Protein AF-A0A9D4DA92-F1 (afdb_monomer_lite)

Radius of gyration: 21.41 Å; chains: 1; bounding box: 45×36×55 Å

Sequence (99 aa):
MVQRIVTAYMSLFQPLEDNGIKSTKHAFHAESCEKSELFNIGVLDENPSSISGVIKILEGLQKYVPLKEDGDPFRIITWGDGLSCERYVDAQNAQANTS

Secondary structure (DSSP, 8-state):
-HHHHHHHH-GGGGGGSTTS------TTHHHHHSPPPP---------TTSHHHHHHHHHHHHTTSPBPTTSPBP-------HHHHHHHHHHHHHHHHT-

InterPro domains:
  IPR046496 Domain of unknown function DUF6589 [PF20231] (8-97)

Structure (mmCIF, N/CA/C/O backbone):
data_AF-A0A9D4DA92-F1
#
_entry.id   AF-A0A9D4DA92-F1
#
loop_
_atom_site.group_PDB
_atom_site.id
_atom_site.type_symbol
_atom_site.label_atom_id
_atom_site.label_alt_id
_atom_site.label_comp_id
_atom_site.label_asym_id
_atom_site.label_entity_id
_atom_site.label_seq_id
_atom_site.pdbx_PDB_ins_code
_atom_site.Cartn_x
_atom_site.Cartn_y
_atom_site.Cartn_z
_atom_site.occupancy
_atom_site.B_iso_or_equiv
_atom_site.auth_seq_id
_atom_site.auth_comp_id
_atom_site.auth_asym_id
_atom_site.auth_atom_id
_atom_site.pdbx_PDB_model_num
ATOM 1 N N . MET A 1 1 ? 14.974 8.972 -19.032 1.00 56.25 1 MET A N 1
ATOM 2 C CA . MET A 1 1 ? 13.929 8.938 -20.085 1.00 56.25 1 MET A CA 1
ATOM 3 C C . MET A 1 1 ? 13.868 10.251 -20.866 1.00 56.25 1 MET A C 1
ATOM 5 O O . MET A 1 1 ? 13.991 10.202 -22.080 1.00 56.25 1 MET A O 1
ATOM 9 N N . VAL A 1 2 ? 13.792 11.408 -20.195 1.00 60.22 2 VAL A N 1
ATOM 10 C CA . VAL A 1 2 ? 13.743 12.741 -20.837 1.00 60.22 2 VAL A CA 1
ATOM 11 C C . VAL A 1 2 ? 14.976 13.047 -21.700 1.00 60.22 2 VAL A C 1
ATOM 13 O O . VAL A 1 2 ? 14.817 13.498 -22.825 1.00 60.22 2 VAL A O 1
ATOM 16 N N . GLN A 1 3 ? 16.189 12.706 -21.244 1.00 65.94 3 GLN A N 1
ATOM 17 C CA . GLN A 1 3 ? 17.420 12.941 -22.015 1.00 65.94 3 GLN A CA 1
ATOM 18 C C . GLN A 1 3 ? 17.395 12.292 -23.408 1.00 65.94 3 GLN A C 1
ATOM 20 O O . GLN A 1 3 ? 17.702 12.971 -24.374 1.00 65.94 3 GLN A O 1
ATOM 25 N N . ARG A 1 4 ? 16.959 11.024 -23.532 1.00 64.44 4 ARG A N 1
ATOM 26 C CA . ARG A 1 4 ? 16.883 10.322 -24.833 1.00 64.44 4 ARG A CA 1
ATOM 27 C C . ARG A 1 4 ? 15.901 10.987 -25.795 1.00 64.44 4 ARG A C 1
ATOM 29 O O . ARG A 1 4 ? 16.136 10.984 -26.992 1.00 64.44 4 ARG A O 1
ATOM 36 N N . ILE A 1 5 ? 14.800 11.532 -25.277 1.00 71.50 5 ILE A N 1
ATOM 37 C CA . ILE A 1 5 ? 13.806 12.243 -26.091 1.00 71.50 5 ILE A CA 1
ATOM 38 C C . ILE A 1 5 ? 14.395 13.583 -26.548 1.00 71.50 5 ILE A C 1
ATOM 40 O O . ILE A 1 5 ? 14.337 13.915 -27.725 1.00 71.50 5 ILE A O 1
ATOM 44 N N . VAL A 1 6 ? 15.024 14.331 -25.642 1.00 75.69 6 VAL A N 1
ATOM 45 C CA . VAL A 1 6 ? 15.611 15.638 -25.964 1.00 75.69 6 VAL A CA 1
ATOM 46 C C . VAL A 1 6 ? 16.768 15.503 -26.960 1.00 75.69 6 VAL A C 1
ATOM 48 O O . VAL A 1 6 ? 16.785 16.231 -27.944 1.00 75.69 6 VAL A O 1
ATOM 51 N N . THR A 1 7 ? 17.684 14.544 -26.790 1.00 74.88 7 THR A N 1
ATOM 52 C CA . THR A 1 7 ? 18.794 14.337 -27.742 1.00 74.88 7 THR A CA 1
ATOM 53 C C . THR A 1 7 ? 18.332 13.784 -29.092 1.00 74.88 7 THR A C 1
ATOM 55 O O . THR A 1 7 ? 18.935 14.112 -30.108 1.00 74.88 7 THR A O 1
ATOM 58 N N . ALA A 1 8 ? 17.251 12.993 -29.132 1.00 74.50 8 ALA A N 1
ATOM 59 C CA . ALA A 1 8 ? 16.712 12.446 -30.380 1.00 74.50 8 ALA A CA 1
ATOM 60 C C . ALA A 1 8 ? 15.967 13.486 -31.233 1.00 74.50 8 ALA A C 1
ATOM 62 O O . ALA A 1 8 ? 16.003 13.404 -32.458 1.00 74.50 8 ALA A O 1
ATOM 63 N N . TYR A 1 9 ? 15.285 14.450 -30.605 1.00 80.00 9 TYR A N 1
ATOM 64 C CA . TYR A 1 9 ? 14.427 15.411 -31.312 1.00 80.00 9 TYR A CA 1
ATOM 65 C C . TYR A 1 9 ? 14.984 16.842 -31.363 1.00 80.00 9 TYR A C 1
ATOM 67 O O . TYR A 1 9 ? 14.440 17.675 -32.086 1.00 80.00 9 TYR A O 1
ATOM 75 N N . MET A 1 10 ? 16.062 17.152 -30.636 1.00 82.31 10 MET A N 1
ATOM 76 C CA . MET A 1 10 ? 16.707 18.467 -30.657 1.00 82.31 10 MET A CA 1
ATOM 77 C C . MET A 1 10 ? 18.191 18.336 -31.010 1.00 82.31 10 MET A C 1
ATOM 79 O O . MET A 1 10 ? 19.015 17.927 -30.191 1.00 82.31 10 MET A O 1
ATOM 83 N N . SER A 1 11 ? 18.542 18.763 -32.224 1.00 80.00 11 SER A N 1
ATOM 84 C CA . SER A 1 11 ? 19.903 18.703 -32.779 1.00 80.00 11 SER A CA 1
ATOM 85 C C . SER A 1 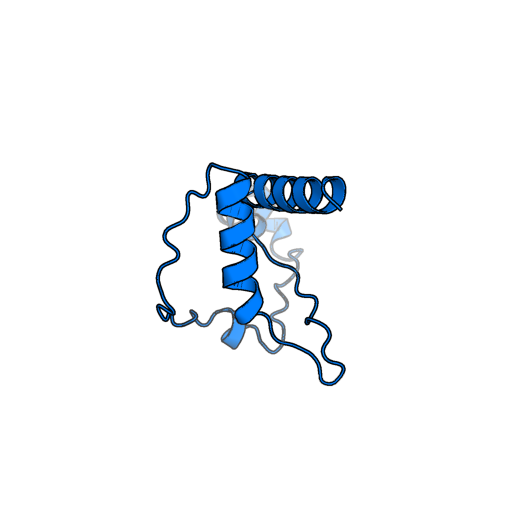11 ? 20.954 19.439 -31.940 1.00 80.00 11 SER A C 1
ATOM 87 O O . SER A 1 11 ? 22.112 19.036 -31.916 1.00 80.00 11 SER A O 1
ATOM 89 N N . LEU A 1 12 ? 20.557 20.467 -31.182 1.00 81.69 12 LEU A N 1
ATOM 90 C CA . LEU A 1 12 ? 21.446 21.185 -30.260 1.00 81.69 12 LEU A CA 1
ATOM 91 C C . LEU A 1 12 ? 22.019 20.281 -29.152 1.00 81.69 12 LEU A C 1
ATOM 93 O O . LEU A 1 12 ? 23.124 20.522 -28.674 1.00 81.69 12 LEU A O 1
ATOM 97 N N . PHE A 1 13 ? 21.284 19.243 -28.745 1.00 72.88 13 PHE A N 1
ATOM 98 C CA . PHE A 1 13 ? 21.662 18.365 -27.636 1.00 72.88 13 PHE A CA 1
ATOM 99 C C . PHE A 1 13 ? 22.250 17.021 -28.095 1.00 72.88 13 PHE A C 1
ATOM 101 O O . PHE A 1 13 ? 22.681 16.245 -27.245 1.00 72.88 13 PHE A O 1
ATOM 108 N N . GLN A 1 14 ? 22.345 16.755 -29.405 1.00 74.62 14 GLN A N 1
ATOM 109 C CA . GLN A 1 14 ? 23.016 15.561 -29.952 1.00 74.62 14 GLN A CA 1
ATOM 110 C C . GLN A 1 14 ? 24.441 15.334 -29.408 1.00 74.62 14 GLN A C 1
ATOM 112 O O . GLN A 1 14 ? 24.755 14.198 -29.065 1.00 74.62 14 GLN A O 1
ATOM 117 N N . PRO A 1 15 ? 25.292 16.363 -29.208 1.00 76.75 15 PRO A N 1
ATOM 118 C CA . PRO A 1 15 ? 26.630 16.163 -28.636 1.00 76.75 15 PRO A CA 1
ATOM 119 C C . PRO A 1 15 ? 26.640 15.616 -27.195 1.00 76.75 15 PRO A C 1
ATOM 121 O O . PRO A 1 15 ? 27.676 15.179 -26.700 1.00 76.75 15 PRO A O 1
ATOM 124 N N . LEU A 1 16 ? 25.503 15.659 -26.490 1.00 71.38 16 LEU A N 1
ATOM 125 C CA . LEU 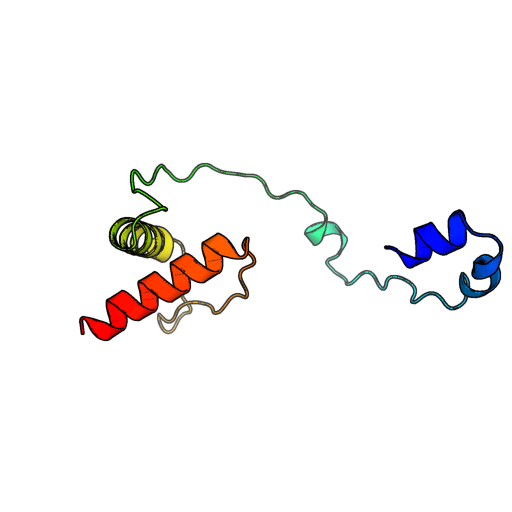A 1 16 ? 25.347 15.123 -25.134 1.00 71.38 16 LEU A CA 1
ATOM 126 C C . LEU A 1 16 ? 24.830 13.677 -25.120 1.00 71.38 16 LEU A C 1
ATOM 128 O O . LEU A 1 16 ? 24.623 13.122 -24.039 1.00 71.38 16 LEU A O 1
ATOM 132 N N . GLU A 1 17 ? 24.615 13.063 -26.287 1.00 69.69 17 GLU A N 1
ATOM 133 C CA . GLU A 1 17 ? 24.180 11.669 -26.407 1.00 69.69 17 GLU A CA 1
ATOM 134 C C . GLU A 1 17 ? 25.229 10.704 -25.827 1.00 69.69 17 GLU A C 1
ATOM 136 O O . GLU A 1 17 ? 24.885 9.828 -25.030 1.00 69.69 17 GLU A O 1
ATOM 141 N N . ASP A 1 18 ? 26.514 10.955 -26.098 1.00 63.38 18 ASP A N 1
ATOM 142 C CA . ASP A 1 18 ? 27.642 10.159 -25.587 1.00 63.38 18 ASP A CA 1
ATOM 143 C C . ASP A 1 18 ? 27.941 10.394 -24.097 1.00 63.38 18 ASP A C 1
ATOM 145 O O . ASP A 1 18 ? 28.524 9.537 -23.432 1.00 63.38 18 ASP A O 1
ATOM 149 N N . ASN A 1 19 ? 27.502 11.534 -23.551 1.00 63.25 19 ASN A N 1
ATOM 150 C CA . ASN A 1 19 ? 27.612 11.872 -22.126 1.00 63.25 19 ASN A CA 1
ATOM 151 C C . ASN A 1 19 ? 26.407 11.386 -21.308 1.00 63.25 19 ASN A C 1
ATOM 153 O O . ASN A 1 19 ? 26.302 11.657 -20.109 1.00 63.25 19 ASN A O 1
ATOM 157 N N . GLY A 1 20 ? 25.461 10.693 -21.944 1.00 58.84 20 GLY A N 1
ATOM 158 C CA . GLY A 1 20 ? 24.336 10.096 -21.250 1.00 58.84 20 GLY A CA 1
ATOM 159 C C . GLY A 1 20 ? 24.789 9.033 -20.267 1.00 58.84 20 GLY A C 1
ATOM 160 O O . GLY A 1 20 ? 25.568 8.143 -20.604 1.00 58.84 20 GLY A O 1
ATOM 161 N N . ILE A 1 21 ? 24.245 9.098 -19.049 1.00 60.78 21 ILE A N 1
ATOM 162 C CA . ILE A 1 21 ? 24.310 7.993 -18.096 1.00 60.78 21 ILE A CA 1
ATOM 163 C C . ILE A 1 21 ? 23.709 6.789 -18.821 1.00 60.78 21 ILE A C 1
ATOM 165 O O . ILE A 1 21 ? 22.488 6.702 -18.998 1.00 60.78 21 ILE A O 1
ATOM 169 N N . LYS A 1 22 ? 24.570 5.882 -19.302 1.00 61.75 22 LYS A N 1
ATOM 170 C CA . LYS A 1 22 ? 24.130 4.601 -19.850 1.00 61.75 22 LYS A CA 1
ATOM 171 C C . LYS A 1 22 ? 23.240 3.991 -18.785 1.00 61.75 22 LYS A C 1
ATOM 173 O O . LYS A 1 22 ? 23.650 3.877 -17.635 1.00 61.75 22 LYS A O 1
ATOM 178 N N . SER A 1 23 ? 21.999 3.686 -19.153 1.00 61.09 23 SER A N 1
ATOM 179 C CA . SER A 1 23 ? 21.051 3.074 -18.231 1.00 61.09 23 SER A CA 1
ATOM 180 C C . SER A 1 23 ? 21.640 1.737 -17.797 1.00 61.09 23 SER A C 1
ATOM 182 O O . SER A 1 23 ? 21.588 0.757 -18.539 1.00 61.09 23 SER A O 1
ATOM 184 N N . THR A 1 24 ? 22.273 1.726 -16.627 1.00 66.31 24 THR A N 1
ATOM 185 C CA . THR A 1 24 ? 22.816 0.517 -16.029 1.00 66.31 24 THR A CA 1
ATOM 186 C C . THR A 1 24 ? 21.622 -0.318 -15.613 1.00 66.31 24 THR A C 1
ATOM 188 O O . THR A 1 24 ? 20.953 -0.026 -14.622 1.00 66.31 24 THR A O 1
ATOM 191 N N . LYS A 1 25 ? 21.297 -1.320 -16.426 1.00 68.56 25 LYS A N 1
ATOM 192 C CA . LYS A 1 25 ? 20.292 -2.314 -16.071 1.00 68.56 25 LYS A CA 1
ATOM 193 C C . LYS A 1 25 ? 20.850 -3.102 -14.891 1.00 68.56 25 LYS A C 1
ATOM 195 O O . LYS A 1 25 ? 21.918 -3.699 -15.003 1.00 68.56 25 LYS A O 1
ATOM 200 N N . HIS A 1 26 ? 20.171 -3.044 -13.750 1.00 73.94 26 HIS A N 1
ATOM 201 C CA . HIS A 1 26 ? 20.506 -3.907 -12.621 1.00 73.94 26 HIS A CA 1
ATOM 202 C C . HIS A 1 26 ? 20.196 -5.369 -12.980 1.00 73.94 26 HIS A C 1
ATOM 204 O O . HIS A 1 26 ? 19.434 -5.626 -13.912 1.00 73.94 26 HIS A O 1
ATOM 210 N N . ALA A 1 27 ? 20.779 -6.320 -12.242 1.00 82.56 27 ALA A N 1
ATOM 211 C CA . ALA A 1 27 ? 20.676 -7.754 -12.538 1.00 82.56 27 ALA A CA 1
ATOM 212 C C . ALA A 1 27 ? 19.225 -8.235 -12.735 1.00 82.56 27 ALA A C 1
ATOM 214 O O . ALA A 1 27 ? 18.975 -9.028 -13.630 1.00 82.56 27 ALA A O 1
ATOM 215 N N . PHE A 1 28 ? 18.286 -7.668 -11.971 1.00 78.81 28 PHE A N 1
ATOM 216 C CA . PHE A 1 28 ? 16.857 -8.011 -11.996 1.00 78.81 28 PHE A CA 1
ATOM 217 C C . PHE A 1 28 ? 15.982 -7.117 -12.898 1.00 78.81 28 PHE A C 1
ATOM 219 O O . PHE A 1 28 ? 14.795 -6.915 -12.636 1.00 78.81 28 PHE A O 1
ATOM 226 N N . HIS A 1 29 ? 16.571 -6.441 -13.889 1.00 80.19 29 HIS A N 1
ATOM 227 C CA . HIS A 1 29 ? 15.827 -5.499 -14.732 1.00 80.19 29 HIS A CA 1
ATOM 228 C C . HIS A 1 29 ? 14.767 -6.199 -15.592 1.00 80.19 29 HIS A C 1
ATOM 230 O O . HIS A 1 29 ? 13.722 -5.609 -15.851 1.00 80.19 29 HIS A O 1
ATOM 236 N N . ALA A 1 30 ? 15.030 -7.430 -16.040 1.00 81.88 30 ALA A N 1
ATOM 237 C CA . ALA A 1 30 ? 14.075 -8.189 -16.842 1.00 81.88 30 ALA A CA 1
ATOM 238 C C . ALA A 1 30 ? 12.832 -8.548 -16.012 1.00 81.88 30 ALA A C 1
ATOM 240 O O . ALA A 1 30 ? 11.715 -8.297 -16.452 1.00 81.88 30 ALA A O 1
ATOM 241 N N . GLU A 1 31 ? 13.046 -9.014 -14.784 1.00 83.00 31 GLU A N 1
ATOM 242 C CA . GLU A 1 31 ? 12.022 -9.400 -13.814 1.00 83.00 31 GLU A CA 1
ATOM 243 C C . GLU A 1 31 ? 11.217 -8.185 -13.346 1.00 83.00 31 GLU A C 1
ATOM 245 O O . GLU A 1 31 ? 9.996 -8.230 -13.279 1.00 83.00 31 GLU A O 1
ATOM 250 N N . SER A 1 32 ? 11.874 -7.048 -13.093 1.00 77.38 32 SER A N 1
ATOM 251 C CA . SER A 1 32 ? 11.175 -5.812 -12.717 1.00 77.38 32 SER A CA 1
ATOM 252 C C . SER A 1 32 ? 10.348 -5.206 -13.860 1.00 77.38 32 SER A C 1
ATOM 254 O O . SER A 1 32 ? 9.476 -4.376 -13.594 1.00 77.38 32 SER A O 1
ATOM 256 N N . CYS A 1 33 ? 10.643 -5.552 -15.117 1.00 78.44 33 CYS A N 1
ATOM 257 C CA . CYS A 1 33 ? 9.842 -5.159 -16.276 1.00 78.44 33 CYS A CA 1
ATOM 258 C C . CYS A 1 33 ? 8.702 -6.141 -16.568 1.00 78.44 33 CYS A C 1
ATOM 260 O O . CYS A 1 33 ? 7.804 -5.801 -17.344 1.00 78.44 33 CYS A O 1
ATOM 262 N N . GLU A 1 34 ? 8.729 -7.336 -15.978 1.00 86.56 34 GLU A N 1
ATOM 263 C CA . GLU A 1 34 ? 7.650 -8.300 -16.101 1.00 86.56 34 GLU A CA 1
ATOM 264 C C . GLU A 1 34 ? 6.403 -7.768 -15.392 1.00 86.56 34 GLU A C 1
ATOM 266 O O . GLU A 1 34 ? 6.441 -7.262 -14.268 1.00 86.56 34 GLU A O 1
ATOM 271 N N . LYS A 1 35 ? 5.273 -7.815 -16.097 1.00 75.81 35 LYS A N 1
ATOM 272 C CA . LYS A 1 35 ? 4.020 -7.288 -15.576 1.00 75.81 35 LYS A CA 1
ATOM 273 C C . LYS A 1 35 ? 3.493 -8.256 -14.524 1.00 75.81 35 LYS A C 1
ATOM 275 O O . LYS A 1 35 ? 3.217 -9.406 -14.841 1.00 75.81 35 LYS A O 1
ATOM 280 N N . SER A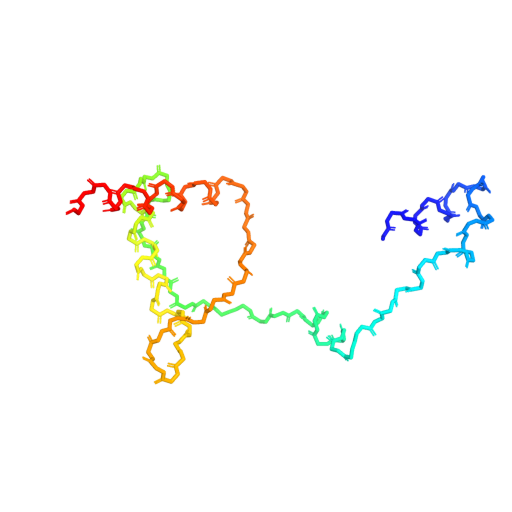 1 36 ? 3.305 -7.771 -13.302 1.00 82.88 36 SER A N 1
ATOM 281 C CA . SER A 1 36 ? 2.696 -8.562 -12.235 1.00 82.88 36 SER A CA 1
ATOM 282 C C . SER A 1 36 ? 1.285 -9.018 -12.615 1.00 82.88 36 SER A C 1
ATOM 284 O O . SER A 1 36 ? 0.493 -8.243 -13.164 1.00 82.88 36 SER A O 1
ATOM 286 N N . GLU A 1 37 ? 0.964 -10.269 -12.294 1.00 85.06 37 GLU A N 1
ATOM 287 C CA . GLU A 1 37 ? -0.394 -10.795 -12.397 1.00 85.06 37 GLU A CA 1
ATOM 288 C C . GLU A 1 37 ? -1.253 -10.236 -11.259 1.00 85.06 37 GLU A C 1
ATOM 290 O O . GLU A 1 37 ? -0.856 -10.223 -10.093 1.00 85.06 37 GLU A O 1
ATOM 295 N 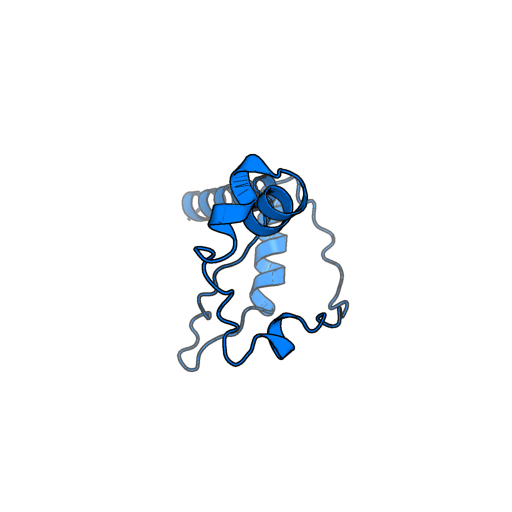N . LEU A 1 38 ? -2.437 -9.731 -11.607 1.00 83.12 38 LEU A N 1
ATOM 296 C CA . LEU A 1 38 ? -3.376 -9.168 -10.644 1.00 83.12 38 LEU A CA 1
ATOM 297 C C . LEU A 1 38 ? -4.383 -10.239 -10.238 1.00 83.12 38 LEU A C 1
ATOM 299 O O . LEU A 1 38 ? -5.174 -10.696 -11.063 1.00 83.12 38 LEU A O 1
ATOM 303 N N . PHE A 1 39 ? -4.390 -10.584 -8.953 1.00 82.00 39 PHE A N 1
ATOM 304 C CA . PHE A 1 39 ? -5.372 -11.486 -8.362 1.00 82.00 39 PHE A CA 1
ATOM 305 C C . PHE A 1 39 ? -6.302 -10.711 -7.435 1.00 82.00 39 PHE A C 1
ATOM 307 O O . PHE A 1 39 ? -5.852 -9.950 -6.578 1.00 82.00 39 PHE A O 1
ATOM 314 N N . ASN A 1 40 ? -7.610 -10.904 -7.600 1.00 84.06 40 ASN A N 1
ATOM 315 C CA . ASN A 1 40 ? -8.588 -10.314 -6.697 1.00 84.06 40 ASN A CA 1
ATOM 316 C C . ASN A 1 40 ? -8.669 -11.149 -5.410 1.00 84.06 40 ASN A C 1
ATOM 318 O O . ASN A 1 40 ? -9.088 -12.304 -5.443 1.00 84.06 40 ASN A O 1
ATOM 322 N N . ILE A 1 41 ? -8.261 -10.551 -4.292 1.00 83.56 41 ILE A N 1
ATOM 323 C CA . ILE A 1 41 ? -8.244 -11.175 -2.961 1.00 83.56 41 ILE A CA 1
ATOM 324 C C . ILE A 1 41 ? -9.537 -10.940 -2.162 1.00 83.56 41 ILE A C 1
ATOM 326 O O . ILE A 1 41 ? -9.717 -11.555 -1.112 1.00 83.56 41 ILE A O 1
ATOM 330 N N . GLY A 1 42 ? -10.439 -10.075 -2.640 1.00 86.00 42 GLY A N 1
ATOM 331 C CA . GLY A 1 42 ? -11.703 -9.752 -1.978 1.00 86.00 42 GLY A CA 1
ATOM 332 C C . GLY A 1 42 ? -12.159 -8.307 -2.198 1.00 86.00 42 GLY A C 1
ATOM 333 O O . GLY A 1 42 ? -11.507 -7.523 -2.883 1.00 86.00 42 GLY A O 1
ATOM 334 N N . VAL A 1 43 ? -13.294 -7.955 -1.587 1.00 86.31 43 VAL A N 1
ATOM 335 C CA . VAL A 1 43 ? -13.856 -6.595 -1.600 1.00 86.31 43 VAL A CA 1
ATOM 336 C C . VAL A 1 43 ? -13.938 -6.076 -0.167 1.00 86.31 43 VAL A C 1
ATOM 338 O O . VAL A 1 43 ? -14.464 -6.760 0.709 1.00 86.31 43 VAL A O 1
ATOM 341 N N . LEU A 1 44 ? -13.424 -4.867 0.060 1.00 88.62 44 LEU A N 1
ATOM 342 C CA . LEU A 1 44 ? -13.621 -4.114 1.297 1.00 88.62 44 LEU A CA 1
ATOM 343 C C . LEU A 1 44 ? -14.740 -3.095 1.057 1.00 88.62 44 LEU A C 1
ATOM 345 O O . LEU A 1 44 ? -14.550 -2.141 0.306 1.00 88.62 44 LEU A O 1
ATOM 349 N N . ASP A 1 45 ? -15.904 -3.323 1.665 1.00 92.25 45 ASP A N 1
ATOM 350 C CA . ASP A 1 45 ? -17.081 -2.451 1.546 1.00 92.25 45 ASP A CA 1
ATOM 351 C C . ASP A 1 45 ? -17.022 -1.305 2.568 1.00 92.25 45 ASP A C 1
ATOM 353 O O . ASP A 1 45 ? -17.795 -1.232 3.520 1.00 92.25 45 ASP A O 1
ATOM 357 N N . GLU A 1 46 ? -16.019 -0.441 2.422 1.00 93.69 46 GLU A N 1
ATOM 358 C CA . GLU A 1 46 ? -15.775 0.683 3.327 1.00 93.69 46 GLU A CA 1
ATOM 359 C C . GLU A 1 46 ? -15.554 1.973 2.535 1.00 93.69 46 GLU A C 1
ATOM 361 O O . GLU A 1 46 ? -15.030 1.965 1.422 1.00 93.69 46 GLU A O 1
ATOM 366 N N . ASN A 1 47 ? -15.950 3.112 3.109 1.00 92.50 47 ASN A N 1
ATOM 367 C CA . ASN A 1 47 ? -15.870 4.401 2.425 1.00 92.50 47 ASN A CA 1
ATOM 368 C C . ASN A 1 47 ? -14.465 5.029 2.563 1.00 92.50 47 ASN A C 1
ATOM 370 O O . ASN A 1 47 ? -14.155 5.562 3.638 1.00 92.50 47 ASN A O 1
ATOM 374 N N . PRO A 1 48 ? -13.658 5.104 1.483 1.00 89.31 48 PRO A N 1
ATOM 375 C CA . PRO A 1 48 ? -12.302 5.659 1.527 1.00 89.31 48 PRO A CA 1
ATOM 376 C C . PRO A 1 48 ? -12.270 7.188 1.675 1.00 89.31 48 PRO A C 1
ATOM 378 O O . PRO A 1 48 ? -11.196 7.779 1.766 1.00 89.31 48 PRO A O 1
ATOM 381 N N . SER A 1 49 ? -13.429 7.854 1.656 1.00 90.62 49 SER A N 1
ATOM 382 C CA . SER A 1 49 ? -13.552 9.299 1.895 1.00 90.62 49 SER A CA 1
ATOM 383 C C . SER A 1 49 ? -13.811 9.643 3.363 1.00 90.62 49 SER A C 1
ATOM 385 O O . SER A 1 49 ? -13.838 10.819 3.714 1.00 90.62 49 SER A O 1
ATOM 387 N N . SER A 1 50 ? -14.026 8.644 4.222 1.00 93.75 50 SER A N 1
ATOM 388 C CA . SER A 1 50 ? -14.239 8.838 5.658 1.00 93.75 50 SER A CA 1
ATOM 389 C C . SER A 1 50 ? -13.046 8.312 6.448 1.00 93.75 50 SER A C 1
ATOM 391 O O . SER A 1 50 ? -12.558 7.227 6.147 1.00 93.75 50 SER A O 1
ATOM 393 N N . ILE A 1 51 ? -12.614 9.029 7.490 1.00 92.19 51 ILE A N 1
ATOM 394 C CA . ILE A 1 51 ? -11.489 8.594 8.341 1.00 92.19 51 ILE A CA 1
ATOM 395 C C . ILE A 1 51 ? -11.763 7.204 8.934 1.00 92.19 51 ILE A C 1
ATOM 397 O O . ILE A 1 51 ? -10.911 6.327 8.866 1.00 92.19 51 ILE A O 1
ATOM 401 N N . SER A 1 52 ? -12.978 6.965 9.442 1.00 92.81 52 SER A N 1
ATOM 402 C CA . SER A 1 52 ? -13.364 5.656 9.988 1.00 92.81 52 SER A CA 1
ATOM 403 C C . SER A 1 52 ? -13.325 4.537 8.940 1.00 92.81 52 SER A C 1
ATOM 405 O O . SER A 1 52 ? -12.840 3.449 9.239 1.00 92.81 52 SER A O 1
ATOM 407 N N . GLY A 1 53 ? -13.776 4.801 7.709 1.00 93.81 53 GLY A N 1
ATOM 408 C CA . GLY A 1 53 ? -13.677 3.831 6.618 1.00 93.81 53 GLY A CA 1
ATOM 409 C C . GLY A 1 53 ? -12.226 3.549 6.233 1.00 93.81 53 GLY A C 1
ATOM 410 O O . GLY A 1 53 ? -11.856 2.393 6.067 1.00 93.81 53 GLY A O 1
ATOM 411 N N . VAL A 1 54 ? -11.374 4.577 6.180 1.00 93.94 54 VAL A N 1
ATOM 412 C CA . VAL A 1 54 ? -9.935 4.413 5.918 1.00 93.94 54 VAL A CA 1
ATOM 413 C C . VAL A 1 54 ? -9.261 3.568 7.001 1.00 93.94 54 VAL A C 1
ATOM 415 O O . VAL A 1 54 ? -8.498 2.671 6.655 1.00 93.94 54 VAL A O 1
ATOM 418 N N . ILE A 1 55 ? -9.574 3.777 8.286 1.00 93.50 55 ILE A N 1
ATOM 419 C CA . ILE A 1 55 ? -9.044 2.944 9.383 1.00 93.50 55 ILE A CA 1
ATOM 420 C C . ILE A 1 55 ? -9.383 1.469 9.146 1.00 93.50 55 ILE A C 1
ATOM 422 O O . ILE A 1 55 ? -8.487 0.630 9.119 1.00 93.50 55 ILE A O 1
ATOM 426 N N . LYS A 1 56 ? -10.654 1.151 8.886 1.00 93.25 56 LYS A N 1
ATOM 427 C CA . LYS A 1 56 ? -11.076 -0.234 8.640 1.00 93.25 56 LYS A CA 1
ATOM 428 C C . LYS A 1 56 ? -10.461 -0.840 7.378 1.00 93.25 56 LYS A C 1
ATOM 430 O O . LYS A 1 56 ? -10.163 -2.033 7.349 1.00 93.25 56 LYS A O 1
ATOM 435 N N . ILE A 1 57 ? -10.261 -0.034 6.332 1.00 92.50 57 ILE A N 1
ATOM 436 C CA . ILE A 1 57 ? -9.544 -0.466 5.125 1.00 92.50 57 ILE A CA 1
ATOM 437 C C . ILE A 1 57 ? -8.115 -0.863 5.497 1.00 92.50 57 ILE A C 1
ATOM 439 O O . ILE A 1 57 ? -7.679 -1.956 5.141 1.00 92.50 57 ILE A O 1
ATOM 443 N N . LEU A 1 58 ? -7.403 -0.015 6.244 1.00 90.56 58 LEU A N 1
ATOM 444 C CA . LEU A 1 58 ? -6.034 -0.289 6.682 1.00 90.56 58 LEU A CA 1
ATOM 445 C C . LEU A 1 58 ? -5.962 -1.535 7.579 1.00 90.56 58 LEU A C 1
ATOM 447 O O . LEU A 1 58 ? -5.099 -2.381 7.361 1.00 90.56 58 LEU A O 1
ATOM 451 N N . GLU A 1 59 ? -6.900 -1.716 8.511 1.00 90.75 59 GLU A N 1
ATOM 452 C CA . GLU A 1 59 ? -7.014 -2.931 9.335 1.00 90.75 59 GLU A CA 1
ATOM 453 C C . GLU A 1 59 ? -7.253 -4.194 8.492 1.00 90.75 59 GLU A C 1
ATOM 455 O O . GLU A 1 59 ? -6.682 -5.256 8.758 1.00 90.75 59 GLU A O 1
ATOM 460 N N . GLY A 1 60 ? -8.083 -4.091 7.451 1.00 90.94 60 GLY A N 1
ATOM 461 C CA . GLY A 1 60 ? -8.312 -5.170 6.495 1.00 90.94 60 GLY A CA 1
ATOM 462 C C . GLY A 1 60 ? -7.047 -5.530 5.717 1.00 90.94 60 GLY A C 1
ATOM 463 O O . GLY A 1 60 ? -6.711 -6.710 5.601 1.00 90.94 60 GLY A O 1
ATOM 464 N N . LEU A 1 61 ? -6.325 -4.519 5.230 1.00 87.88 61 LEU A N 1
ATOM 465 C CA . LEU A 1 61 ? -5.091 -4.682 4.460 1.00 87.88 61 LEU A CA 1
ATOM 466 C C . LEU A 1 61 ? -3.923 -5.205 5.306 1.00 87.88 61 LEU A C 1
ATOM 468 O O . LEU A 1 61 ? -3.098 -5.959 4.790 1.00 87.88 61 LEU A O 1
ATOM 472 N N . GLN A 1 62 ? -3.881 -4.884 6.603 1.00 88.38 62 GLN A N 1
ATOM 473 C CA . GLN A 1 62 ? -2.833 -5.328 7.529 1.00 88.38 62 GLN A CA 1
ATOM 474 C C . GLN A 1 62 ? -2.677 -6.858 7.558 1.00 88.38 62 GLN A C 1
ATOM 476 O O . GLN A 1 62 ? -1.573 -7.363 7.750 1.00 88.38 62 GLN A O 1
ATOM 481 N N . LYS A 1 63 ? -3.757 -7.610 7.300 1.00 87.69 63 LYS A N 1
ATOM 482 C CA . LYS A 1 63 ? -3.760 -9.085 7.250 1.00 87.69 63 LYS A CA 1
ATOM 483 C C . LYS A 1 63 ? -2.864 -9.666 6.155 1.00 87.69 63 LYS A C 1
ATOM 485 O O . LYS A 1 63 ? -2.488 -10.831 6.236 1.00 87.69 63 LYS A O 1
ATOM 490 N N . TYR A 1 64 ? -2.561 -8.874 5.131 1.00 85.88 64 TYR A N 1
ATOM 491 C CA . TYR A 1 64 ? -1.752 -9.283 3.985 1.00 85.88 64 TYR A CA 1
ATOM 492 C C . TYR A 1 64 ? -0.320 -8.748 4.055 1.00 85.88 64 TYR A C 1
ATOM 494 O O . TYR A 1 64 ? 0.473 -9.007 3.150 1.00 85.88 64 TYR A O 1
ATOM 502 N N . VAL A 1 65 ? 0.026 -7.998 5.106 1.00 87.00 65 VAL A N 1
ATOM 503 C CA . VAL A 1 65 ? 1.386 -7.500 5.292 1.00 87.00 65 VAL A CA 1
ATOM 504 C C . VAL A 1 65 ? 2.265 -8.665 5.749 1.00 87.00 65 VAL A C 1
ATOM 506 O O . VAL A 1 65 ? 1.967 -9.286 6.771 1.00 87.00 65 VAL A O 1
ATOM 509 N N . PRO A 1 66 ? 3.347 -8.988 5.020 1.00 88.75 66 PRO A N 1
ATOM 510 C CA . PRO A 1 66 ? 4.238 -10.059 5.428 1.00 88.75 66 PRO A CA 1
ATOM 511 C C . PRO A 1 66 ? 4.899 -9.716 6.766 1.00 88.75 66 PRO A C 1
ATOM 513 O O . PRO A 1 66 ? 5.374 -8.594 6.976 1.00 88.75 66 PRO A O 1
ATOM 516 N N . LEU A 1 67 ? 4.944 -10.706 7.653 1.00 92.81 67 LEU A N 1
ATOM 517 C CA . LEU A 1 67 ? 5.621 -10.629 8.942 1.00 92.81 67 LEU A 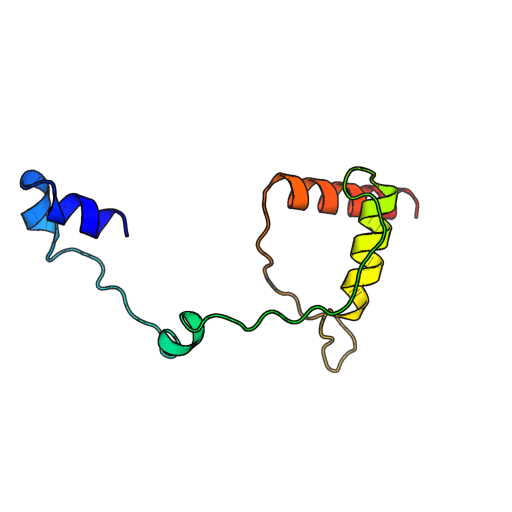CA 1
ATOM 518 C C . LEU A 1 67 ? 6.984 -11.316 8.848 1.00 92.81 67 LEU A C 1
ATOM 520 O O . LEU A 1 67 ? 7.157 -12.298 8.124 1.00 92.81 67 LEU A O 1
ATOM 524 N N . LYS A 1 68 ? 7.953 -10.781 9.577 1.00 92.69 68 LYS A N 1
ATOM 525 C CA . LYS A 1 68 ? 9.251 -11.403 9.828 1.00 92.69 68 LYS A CA 1
ATOM 526 C C . LYS A 1 68 ? 9.107 -12.549 10.838 1.00 92.69 68 LYS A C 1
ATOM 528 O O . LYS A 1 68 ? 8.059 -12.726 11.454 1.00 92.69 68 LYS A O 1
ATOM 533 N N . GLU A 1 69 ? 10.183 -13.310 11.038 1.00 92.06 69 GLU A N 1
ATOM 534 C CA . GLU A 1 69 ? 10.222 -14.423 12.004 1.00 92.06 69 GLU A CA 1
ATOM 535 C C . GLU A 1 69 ? 9.976 -13.982 13.459 1.00 92.06 69 GLU A C 1
ATOM 537 O O . GLU A 1 69 ? 9.452 -14.756 14.255 1.00 92.06 69 GLU A O 1
ATOM 542 N N . ASP A 1 70 ? 10.320 -12.736 13.797 1.00 91.62 70 ASP A N 1
ATOM 543 C CA . ASP A 1 70 ? 10.084 -12.107 15.104 1.00 91.62 70 ASP A CA 1
ATOM 544 C C . ASP A 1 70 ? 8.632 -11.618 15.296 1.00 91.62 70 ASP A C 1
ATOM 546 O O . ASP A 1 70 ? 8.262 -11.202 16.393 1.00 91.62 70 ASP A O 1
ATOM 550 N N . GLY A 1 71 ? 7.794 -11.715 14.257 1.00 87.62 71 GLY A N 1
ATOM 551 C CA . GLY A 1 71 ? 6.403 -11.264 14.260 1.00 87.62 71 GLY A CA 1
ATOM 552 C C . GLY A 1 71 ? 6.212 -9.803 13.847 1.00 87.62 71 GLY A C 1
ATOM 553 O O . GLY A 1 71 ? 5.067 -9.374 13.696 1.00 87.62 71 GLY A O 1
ATOM 554 N N . ASP A 1 72 ? 7.290 -9.051 13.603 1.00 90.19 72 ASP A N 1
ATOM 555 C CA . ASP A 1 72 ? 7.191 -7.660 13.166 1.00 90.19 72 ASP A CA 1
ATOM 556 C C . ASP A 1 72 ? 6.903 -7.556 11.657 1.00 90.19 72 ASP A C 1
ATOM 558 O O . ASP A 1 72 ? 7.440 -8.329 10.855 1.00 90.19 72 ASP A O 1
ATOM 562 N N . PRO A 1 73 ? 6.118 -6.561 11.206 1.00 88.50 73 PRO A N 1
ATOM 563 C CA . PRO A 1 73 ? 5.898 -6.329 9.782 1.00 88.50 73 PRO A CA 1
ATOM 564 C C . PRO A 1 73 ? 7.192 -6.023 9.011 1.00 88.50 73 PRO A C 1
ATOM 566 O O . PRO A 1 73 ? 8.063 -5.270 9.467 1.00 88.50 73 PRO A O 1
ATOM 569 N N . PHE A 1 74 ? 7.304 -6.531 7.780 1.00 88.38 74 PHE A N 1
ATOM 570 C CA . PHE A 1 74 ? 8.334 -6.063 6.852 1.00 88.38 74 PHE A CA 1
ATOM 571 C C . PHE A 1 74 ? 8.087 -4.597 6.485 1.00 88.38 74 PHE A C 1
ATOM 573 O O . PHE A 1 74 ? 7.019 -4.221 6.003 1.00 88.38 74 PHE A O 1
ATOM 580 N N . ARG A 1 75 ? 9.109 -3.755 6.666 1.00 84.12 75 ARG A N 1
ATOM 581 C CA . ARG A 1 75 ? 9.035 -2.341 6.295 1.00 84.12 75 ARG A CA 1
ATOM 582 C C . ARG A 1 75 ? 9.358 -2.186 4.814 1.00 84.12 75 ARG A C 1
ATOM 584 O O . ARG A 1 75 ? 10.512 -2.306 4.412 1.00 84.12 75 ARG A O 1
ATOM 591 N N . ILE A 1 76 ? 8.330 -1.918 4.018 1.00 80.81 76 ILE A N 1
ATOM 592 C CA . ILE A 1 76 ? 8.429 -1.753 2.566 1.00 80.81 76 ILE A CA 1
ATOM 593 C C . ILE A 1 76 ? 8.078 -0.305 2.227 1.00 80.81 76 ILE A C 1
ATOM 595 O O . ILE A 1 76 ? 7.162 0.273 2.809 1.00 80.81 76 ILE A O 1
ATOM 599 N N . ILE A 1 77 ? 8.819 0.298 1.296 1.00 79.44 77 ILE A N 1
ATOM 600 C CA . ILE A 1 77 ? 8.458 1.610 0.755 1.00 79.44 77 ILE A CA 1
ATOM 601 C C . ILE A 1 77 ? 7.276 1.401 -0.189 1.00 79.44 77 ILE A C 1
ATOM 603 O O . ILE A 1 77 ? 7.420 0.788 -1.247 1.00 79.44 77 ILE A O 1
ATOM 607 N N . THR A 1 78 ? 6.108 1.895 0.206 1.00 70.44 78 THR A N 1
ATOM 608 C CA . THR A 1 78 ? 4.900 1.869 -0.617 1.00 70.44 78 THR A CA 1
ATOM 609 C C . THR A 1 78 ? 4.776 3.157 -1.417 1.00 70.44 78 THR A C 1
ATOM 611 O O . THR A 1 78 ? 5.032 4.244 -0.900 1.00 70.44 78 THR A O 1
ATOM 614 N N . TRP A 1 79 ? 4.333 3.034 -2.664 1.00 77.88 79 TRP A N 1
ATOM 615 C CA . TRP A 1 79 ? 3.999 4.167 -3.520 1.00 77.88 79 TRP A CA 1
ATOM 616 C C . TRP A 1 79 ? 2.481 4.253 -3.663 1.00 77.88 79 TRP A C 1
ATOM 618 O O . TRP A 1 79 ? 1.818 3.234 -3.846 1.00 77.88 79 TRP A O 1
ATOM 628 N N . GLY A 1 80 ? 1.942 5.464 -3.590 1.00 80.44 80 GLY A N 1
ATOM 629 C CA . GLY A 1 80 ? 0.523 5.755 -3.767 1.00 80.44 80 GLY A CA 1
ATOM 630 C C . GLY A 1 80 ? 0.342 7.160 -4.327 1.00 80.44 80 GLY A C 1
ATOM 631 O O . GLY A 1 80 ? 1.301 7.936 -4.389 1.00 80.44 80 GLY A O 1
ATOM 632 N N . ASP A 1 81 ? -0.871 7.491 -4.760 1.00 88.88 81 ASP A N 1
ATOM 633 C CA . ASP A 1 81 ? -1.199 8.879 -5.066 1.00 88.88 81 ASP A CA 1
ATOM 634 C C . ASP A 1 81 ? -1.186 9.726 -3.779 1.00 88.88 81 ASP A C 1
ATOM 636 O O . ASP A 1 81 ? -1.409 9.219 -2.677 1.00 88.88 81 ASP A O 1
ATOM 640 N N . GLY A 1 82 ? -0.901 11.024 -3.920 1.00 88.50 82 GLY A N 1
ATOM 641 C CA . GLY A 1 82 ? -0.717 11.916 -2.771 1.00 88.50 82 GLY A CA 1
ATOM 642 C C . GLY A 1 82 ? -1.931 11.972 -1.842 1.00 88.50 82 GLY A C 1
ATOM 643 O O . GLY A 1 82 ? -1.765 11.935 -0.626 1.00 88.50 82 GLY A O 1
ATOM 644 N N . LEU A 1 83 ? -3.143 11.968 -2.402 1.00 89.06 83 LEU A N 1
ATOM 645 C CA . LEU A 1 83 ? -4.377 12.058 -1.624 1.00 89.06 83 LEU A CA 1
ATOM 646 C C . LEU A 1 83 ? -4.603 10.799 -0.777 1.00 89.06 83 LEU A C 1
ATOM 648 O O . LEU A 1 83 ? -4.991 10.899 0.387 1.00 89.06 83 LEU A O 1
ATOM 652 N N . SER A 1 84 ? -4.348 9.616 -1.338 1.00 86.75 84 SER A N 1
ATOM 653 C CA . SER A 1 84 ? -4.414 8.363 -0.580 1.00 86.75 84 SER A CA 1
ATOM 654 C C . SER A 1 84 ? -3.399 8.342 0.565 1.00 86.75 84 SER A C 1
ATOM 656 O O . SER A 1 84 ? -3.748 7.970 1.684 1.00 86.75 84 SER A O 1
ATOM 658 N N . CYS A 1 85 ? -2.167 8.799 0.318 1.00 89.06 85 CYS A N 1
ATOM 659 C CA . CYS A 1 85 ? -1.132 8.885 1.350 1.00 89.06 85 CYS A CA 1
ATOM 660 C C . CYS A 1 85 ? -1.535 9.816 2.504 1.00 89.06 85 CYS A C 1
ATOM 662 O O . CYS A 1 85 ? -1.409 9.432 3.665 1.00 89.06 85 CYS A O 1
ATOM 664 N N . GLU A 1 86 ? -2.051 11.010 2.200 1.00 91.50 86 GLU A N 1
ATOM 665 C CA . GLU A 1 86 ? -2.523 11.969 3.209 1.00 91.50 86 GLU A CA 1
ATOM 666 C C . GLU A 1 86 ? -3.647 11.375 4.067 1.00 91.50 86 GLU A C 1
ATOM 668 O O . GLU A 1 86 ? -3.565 11.385 5.294 1.00 91.50 86 GLU A O 1
ATOM 673 N N . ARG A 1 87 ? -4.643 10.740 3.436 1.00 91.81 87 ARG A N 1
ATOM 674 C CA . ARG A 1 87 ? -5.749 10.080 4.149 1.00 91.81 87 ARG A CA 1
ATOM 675 C C . ARG A 1 87 ? -5.278 8.970 5.085 1.00 91.81 87 ARG A C 1
ATOM 677 O O . ARG A 1 87 ? -5.858 8.789 6.154 1.00 91.81 87 ARG A O 1
ATOM 684 N N . TYR A 1 88 ? -4.250 8.216 4.698 1.00 91.44 88 TYR A N 1
ATOM 685 C CA . TYR A 1 88 ? -3.687 7.164 5.548 1.00 91.44 88 TYR A CA 1
ATOM 686 C C . TYR A 1 88 ? -2.968 7.745 6.765 1.00 91.44 88 TYR A C 1
ATOM 688 O O . TYR A 1 88 ? -3.133 7.229 7.870 1.00 91.44 88 TYR A O 1
ATOM 696 N N . VAL A 1 89 ? -2.221 8.836 6.582 1.00 90.56 89 VAL A N 1
ATOM 697 C CA . VAL A 1 89 ? -1.571 9.555 7.686 1.00 90.56 89 VAL A CA 1
ATOM 698 C C . VAL A 1 89 ? -2.615 10.128 8.647 1.00 90.56 89 VAL A C 1
ATOM 700 O O . VAL A 1 89 ? -2.492 9.949 9.858 1.00 90.56 89 VAL A O 1
ATOM 703 N N . ASP A 1 90 ? -3.677 10.744 8.130 1.00 92.62 90 ASP A N 1
ATOM 704 C CA . ASP A 1 90 ? -4.767 11.281 8.950 1.00 92.62 90 ASP A CA 1
ATOM 705 C C . ASP A 1 90 ? -5.468 10.188 9.765 1.00 92.62 90 ASP A C 1
ATOM 707 O O . ASP A 1 90 ? -5.744 10.377 10.950 1.00 92.62 90 ASP A O 1
ATOM 711 N N . ALA A 1 91 ? -5.714 9.023 9.160 1.00 92.06 91 ALA A N 1
ATOM 712 C CA . ALA A 1 91 ? -6.291 7.871 9.847 1.00 92.06 91 ALA A CA 1
ATOM 713 C C . ALA A 1 91 ? -5.392 7.353 10.980 1.00 92.06 91 ALA A C 1
ATOM 715 O O . ALA A 1 91 ? -5.882 7.109 12.084 1.00 92.06 91 ALA A O 1
ATOM 716 N N . GLN A 1 92 ? -4.081 7.244 10.741 1.00 90.00 92 GLN A N 1
ATOM 717 C CA . GLN A 1 92 ? -3.115 6.851 11.773 1.00 90.00 92 GLN A CA 1
ATOM 718 C C . GLN A 1 92 ? -3.078 7.855 12.928 1.00 90.00 92 GLN A C 1
ATOM 720 O O . GLN A 1 92 ? -3.125 7.461 14.093 1.00 90.00 92 GLN A O 1
ATOM 725 N N . ASN A 1 93 ? -3.054 9.153 12.617 1.00 91.88 93 ASN A N 1
ATOM 726 C CA . ASN A 1 93 ? -3.075 10.210 13.625 1.00 91.88 93 ASN A CA 1
ATOM 727 C C . ASN A 1 93 ? -4.375 10.190 14.440 1.00 91.88 93 ASN A C 1
ATOM 729 O O . ASN A 1 93 ? -4.341 10.328 15.662 1.00 91.88 93 ASN A O 1
ATOM 733 N N . ALA A 1 94 ? -5.523 9.988 13.788 1.00 90.19 94 ALA A N 1
ATOM 734 C CA . ALA A 1 94 ? -6.810 9.872 14.466 1.00 90.19 94 ALA A CA 1
ATOM 735 C C . ALA A 1 94 ? -6.832 8.684 15.440 1.00 90.19 94 ALA A C 1
ATOM 737 O O . ALA A 1 94 ? -7.300 8.824 16.571 1.00 90.19 94 ALA A O 1
ATOM 738 N N . GLN A 1 95 ? -6.279 7.538 15.039 1.00 86.44 95 GLN A N 1
ATOM 739 C CA . GLN A 1 95 ? -6.183 6.359 15.897 1.00 86.44 95 GLN A CA 1
ATOM 740 C C . GLN A 1 95 ? -5.242 6.594 17.090 1.00 86.44 95 GLN A C 1
ATOM 742 O O . GLN A 1 95 ? -5.610 6.300 18.228 1.00 86.44 95 GLN A O 1
ATOM 747 N N . ALA A 1 96 ? -4.073 7.197 16.852 1.00 87.12 96 ALA A N 1
ATOM 748 C CA . ALA A 1 96 ? -3.105 7.516 17.901 1.00 87.12 96 ALA A CA 1
ATOM 749 C C . ALA A 1 96 ? -3.661 8.507 18.938 1.00 87.12 96 ALA A C 1
ATOM 751 O O . ALA A 1 96 ? -3.434 8.331 20.127 1.00 87.12 96 ALA A O 1
ATOM 752 N N . ASN A 1 97 ? -4.434 9.508 18.506 1.00 81.56 97 ASN A N 1
ATOM 753 C CA . ASN A 1 97 ? -5.023 10.517 19.396 1.00 81.56 97 ASN A CA 1
ATOM 754 C C . ASN A 1 97 ? -6.240 10.021 20.196 1.00 81.56 97 ASN A C 1
ATOM 756 O O . ASN A 1 97 ? -6.705 10.720 21.094 1.00 81.56 97 ASN A O 1
ATOM 760 N N . THR A 1 98 ? -6.792 8.859 19.842 1.00 72.75 98 THR A N 1
ATOM 761 C CA . THR A 1 98 ? -7.922 8.237 20.556 1.00 72.75 98 THR A CA 1
ATOM 762 C C . THR A 1 98 ? -7.443 7.245 21.633 1.00 72.75 98 THR A C 1
ATOM 764 O O . THR A 1 98 ? -8.262 6.751 22.406 1.00 72.75 98 THR A O 1
ATOM 767 N N . SER A 1 99 ? -6.134 6.952 21.673 1.00 53.22 99 SER A N 1
ATOM 768 C CA . SER A 1 99 ? -5.468 6.023 22.605 1.00 53.22 99 SER A CA 1
ATOM 769 C C . SER A 1 99 ? -4.920 6.754 23.829 1.00 53.22 99 SER A C 1
ATOM 771 O O . SER A 1 99 ? -4.997 6.174 24.934 1.00 53.22 99 SER A O 1
#

pLDDT: mean 82.23, std 10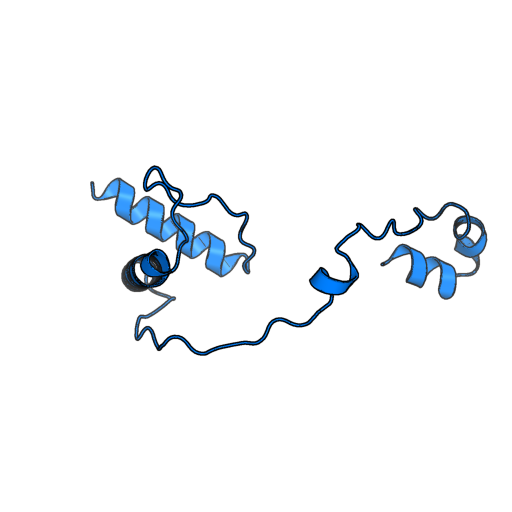.18, range [53.22, 93.94]

Foldseek 3Di:
DVLVVCCVPPVVCVVCPVVDPPPPQDPCNVVVPDDDDDDDPDDQPFDLVDLVSLLVVVVVCVVVFDADPVRHGDDDDDDDPPVSVVSNVVSVVVVVVVD

Organism: Dreissena polymorpha (NCBI:txid45954)